Protein AF-A0A3B0SL42-F1 (afdb_monomer_lite)

pLDDT: mean 83.55, std 9.07, range [54.0, 93.94]

Secondary structure (DSSP, 8-state):
------HHHHHHHHHHHHHHHHHHHHIIIIIHHHHHHHHHHHHHHT--PPPHHHHHHHHHHIIIIIHHHHHHHHHHHHHHHHH-

Radius of gyration: 17.85 Å; chains: 1; bounding box: 34×19×51 Å

Organism: NCBI:txid652676

Sequence (84 aa):
MQLTFSLYSVAGLLIMMGLGLIVLGIYQRWLYPTMRRRHEKAKVTGSHGRDPADIRLVFKSLALLVLPTLGFLYGDPVLTSFFG

Structure (mmCIF, N/CA/C/O backbone):
data_AF-A0A3B0SL42-F1
#
_entry.id   AF-A0A3B0SL42-F1
#
loop_
_atom_site.group_PDB
_atom_site.id
_atom_site.type_symbol
_atom_site.label_atom_id
_atom_s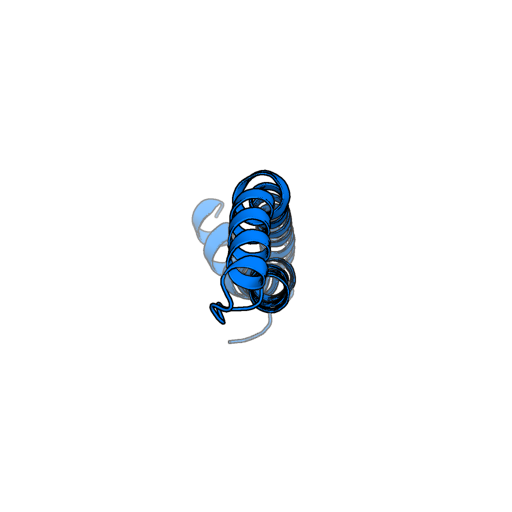ite.label_alt_id
_atom_site.label_comp_id
_atom_site.label_asym_id
_atom_site.label_entity_id
_atom_site.label_seq_id
_atom_site.pdbx_PDB_ins_code
_atom_site.Cartn_x
_atom_site.Cartn_y
_atom_site.Cartn_z
_atom_site.occupancy
_atom_site.B_iso_or_equiv
_atom_site.auth_seq_id
_atom_site.auth_comp_id
_atom_site.auth_asym_id
_atom_site.auth_atom_id
_atom_site.pdbx_PDB_model_num
ATOM 1 N N . MET A 1 1 ? -3.509 -5.169 -24.624 1.00 54.00 1 MET A N 1
ATOM 2 C CA . MET A 1 1 ? -2.355 -4.641 -23.869 1.00 54.00 1 MET A CA 1
ATOM 3 C C . MET A 1 1 ? -1.280 -5.714 -23.924 1.00 54.00 1 MET A C 1
ATOM 5 O O . MET A 1 1 ? -1.490 -6.777 -23.355 1.00 54.00 1 MET A O 1
ATOM 9 N N . GLN A 1 2 ? -0.236 -5.534 -24.735 1.00 58.88 2 GLN A N 1
ATOM 10 C CA . GLN A 1 2 ? 0.887 -6.476 -24.731 1.00 58.88 2 GLN A CA 1
ATOM 11 C C . GLN A 1 2 ? 1.672 -6.254 -23.433 1.00 58.88 2 GLN A C 1
ATOM 13 O O . GLN A 1 2 ? 1.958 -5.114 -23.086 1.00 58.88 2 GLN A O 1
ATOM 18 N N . LEU A 1 3 ? 1.961 -7.329 -22.698 1.00 61.34 3 LEU A N 1
ATOM 19 C CA . LEU A 1 3 ? 2.829 -7.291 -21.521 1.00 61.34 3 LEU A CA 1
ATOM 20 C C . LEU A 1 3 ? 4.278 -7.202 -22.004 1.00 61.34 3 LEU A C 1
ATOM 22 O O . LEU A 1 3 ? 4.946 -8.217 -22.197 1.00 61.34 3 LEU A O 1
ATOM 26 N N . THR A 1 4 ? 4.737 -5.984 -22.274 1.00 65.31 4 THR A N 1
ATOM 27 C CA . THR A 1 4 ? 6.127 -5.707 -22.627 1.00 65.31 4 THR A CA 1
ATOM 28 C C . THR A 1 4 ? 6.959 -5.645 -21.352 1.00 65.31 4 THR A C 1
ATOM 30 O O . THR A 1 4 ? 6.788 -4.769 -20.511 1.00 65.31 4 THR A O 1
ATOM 33 N N . PHE A 1 5 ? 7.876 -6.597 -21.185 1.00 73.00 5 PHE A N 1
ATOM 34 C CA . PHE A 1 5 ? 8.874 -6.532 -20.120 1.00 73.00 5 PHE A CA 1
ATOM 35 C C . PHE A 1 5 ? 9.911 -5.459 -20.471 1.00 73.00 5 PHE A C 1
ATOM 37 O O . PHE A 1 5 ? 10.911 -5.746 -21.127 1.00 73.00 5 PHE A O 1
ATOM 44 N N . SER A 1 6 ? 9.650 -4.215 -20.062 1.00 84.56 6 SER A N 1
ATOM 45 C CA . SER A 1 6 ? 10.562 -3.079 -20.234 1.00 84.56 6 SER A CA 1
ATOM 46 C C . SER A 1 6 ? 11.238 -2.687 -18.918 1.00 84.56 6 SER A C 1
ATOM 48 O O . SER A 1 6 ? 10.717 -2.939 -17.827 1.00 84.56 6 SER A O 1
ATOM 50 N N . LEU A 1 7 ? 12.391 -2.015 -19.014 1.00 87.62 7 LEU A N 1
ATOM 51 C CA . LEU A 1 7 ? 13.095 -1.480 -17.844 1.00 87.62 7 LEU A CA 1
ATOM 52 C C . LEU A 1 7 ? 12.212 -0.490 -17.059 1.00 87.62 7 LEU A C 1
ATOM 54 O O . LEU A 1 7 ? 12.225 -0.487 -15.829 1.00 87.62 7 LEU A O 1
ATOM 58 N N . TYR A 1 8 ? 11.396 0.301 -17.764 1.00 86.94 8 TYR A N 1
ATOM 59 C CA . TYR A 1 8 ? 10.455 1.254 -17.173 1.00 86.94 8 TYR A CA 1
ATOM 60 C C . TYR A 1 8 ? 9.286 0.565 -16.457 1.00 86.94 8 TYR A C 1
ATOM 62 O O . TYR A 1 8 ? 8.893 1.004 -15.380 1.00 86.94 8 TYR A O 1
ATOM 70 N N . SER A 1 9 ? 8.784 -0.560 -16.972 1.00 86.12 9 SER A N 1
ATOM 71 C CA . SER A 1 9 ? 7.762 -1.367 -16.281 1.00 86.12 9 SER A CA 1
ATOM 72 C C . SER A 1 9 ? 8.278 -1.885 -14.937 1.00 86.12 9 SER A C 1
ATOM 74 O O . SER A 1 9 ? 7.591 -1.821 -13.917 1.00 86.12 9 SER A O 1
ATOM 76 N N . VAL A 1 10 ?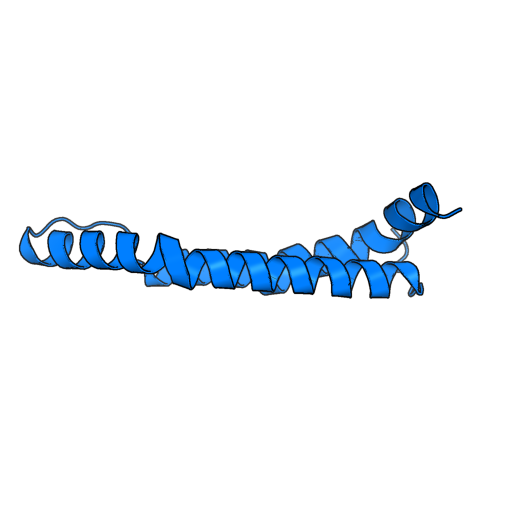 9.529 -2.358 -14.913 1.00 88.69 10 VAL A N 1
ATOM 77 C CA . VAL A 1 10 ? 10.185 -2.830 -13.685 1.00 88.69 10 VAL A CA 1
ATOM 78 C C . VAL A 1 10 ? 10.454 -1.669 -12.724 1.00 88.69 10 VAL A C 1
ATOM 80 O O . VAL A 1 10 ? 10.186 -1.790 -11.529 1.00 88.69 10 VAL A O 1
ATOM 83 N N . ALA A 1 11 ? 10.923 -0.524 -13.226 1.00 89.81 11 ALA A N 1
ATOM 84 C CA . ALA A 1 11 ? 11.125 0.672 -12.410 1.00 89.81 11 ALA A CA 1
ATOM 85 C C . ALA A 1 11 ? 9.807 1.169 -11.788 1.00 89.81 11 ALA A C 1
ATOM 87 O O . ALA A 1 11 ? 9.755 1.439 -10.587 1.00 89.81 11 ALA A O 1
ATOM 88 N N . GLY A 1 12 ? 8.724 1.218 -12.569 1.00 89.06 12 GLY A N 1
ATOM 89 C CA . GLY A 1 12 ? 7.389 1.589 -12.099 1.00 89.06 12 GLY A CA 1
ATOM 90 C C . GLY A 1 12 ? 6.856 0.647 -11.018 1.00 89.06 12 GLY A C 1
ATOM 91 O O . GLY A 1 12 ? 6.322 1.113 -10.008 1.00 89.06 12 GLY A O 1
ATOM 92 N N . LEU A 1 13 ? 7.072 -0.667 -11.169 1.00 92.00 13 LEU A N 1
ATOM 93 C CA . LEU A 1 13 ? 6.755 -1.663 -10.140 1.00 92.00 13 LEU A CA 1
ATOM 94 C C . LEU A 1 13 ? 7.497 -1.360 -8.835 1.00 92.00 13 LEU A C 1
ATOM 96 O O . LEU A 1 13 ? 6.867 -1.298 -7.779 1.00 92.00 13 LEU A O 1
ATOM 100 N N . LEU A 1 14 ? 8.817 -1.152 -8.892 1.00 92.44 14 LEU A N 1
ATOM 101 C CA . LEU A 1 14 ? 9.635 -0.902 -7.701 1.00 92.44 14 LEU A CA 1
ATOM 102 C C . LEU A 1 14 ? 9.236 0.397 -6.988 1.00 92.44 14 LEU A C 1
ATOM 104 O O . LEU A 1 14 ? 9.130 0.411 -5.759 1.00 92.44 14 LEU A O 1
ATOM 108 N N . ILE A 1 15 ? 8.956 1.463 -7.743 1.00 92.62 15 ILE A N 1
ATOM 109 C CA . ILE A 1 15 ? 8.502 2.751 -7.195 1.00 92.62 15 ILE A CA 1
ATOM 110 C C . ILE A 1 15 ? 7.162 2.582 -6.471 1.00 92.62 15 ILE A C 1
ATOM 112 O O . ILE A 1 15 ? 7.025 2.986 -5.313 1.00 92.62 15 ILE A O 1
ATOM 116 N N . MET A 1 16 ? 6.179 1.948 -7.117 1.00 93.06 16 MET A N 1
ATOM 117 C CA . MET A 1 16 ? 4.860 1.750 -6.509 1.00 93.06 16 MET A CA 1
ATOM 118 C C . MET A 1 16 ? 4.890 0.760 -5.345 1.00 93.06 16 MET A C 1
ATOM 120 O O . MET A 1 16 ? 4.149 0.934 -4.378 1.00 93.06 16 MET A O 1
ATOM 124 N N . MET A 1 17 ? 5.781 -0.232 -5.378 1.00 92.12 17 MET A N 1
ATOM 125 C CA . MET A 1 17 ? 6.031 -1.115 -4.239 1.00 92.12 17 MET A CA 1
ATOM 126 C C . MET A 1 17 ? 6.599 -0.341 -3.045 1.00 92.12 17 MET A C 1
ATOM 128 O O . MET A 1 17 ? 6.118 -0.511 -1.923 1.00 92.12 17 MET A O 1
ATOM 132 N N . GLY A 1 18 ? 7.560 0.557 -3.278 1.00 93.31 18 GLY A N 1
ATOM 133 C CA . GLY A 1 18 ? 8.079 1.457 -2.247 1.00 93.31 18 GLY A CA 1
ATOM 134 C C . GLY A 1 18 ? 6.983 2.336 -1.637 1.00 93.31 18 GLY A C 1
ATOM 135 O O . GLY A 1 18 ? 6.852 2.405 -0.413 1.00 93.31 18 GLY A O 1
ATOM 136 N N . LEU A 1 19 ? 6.131 2.937 -2.474 1.00 92.75 19 LEU A N 1
ATOM 137 C CA . LEU A 1 19 ? 4.974 3.717 -2.018 1.00 92.75 19 LEU A CA 1
ATOM 138 C C . LEU A 1 19 ? 3.989 2.874 -1.200 1.00 92.75 19 LEU A C 1
ATOM 140 O O . LEU A 1 19 ? 3.527 3.320 -0.148 1.00 92.75 19 LEU A O 1
ATOM 144 N N . GLY A 1 20 ? 3.711 1.641 -1.62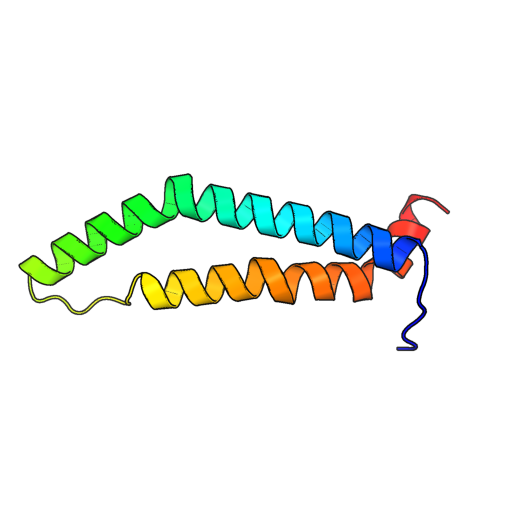7 1.00 90.62 20 GLY A N 1
ATOM 145 C CA . GLY A 1 20 ? 2.881 0.700 -0.878 1.00 90.62 20 GLY A CA 1
ATOM 146 C C . GLY A 1 20 ? 3.414 0.441 0.532 1.00 90.62 20 GLY A C 1
ATOM 147 O O . GLY A 1 20 ? 2.659 0.509 1.505 1.00 90.62 20 GLY A O 1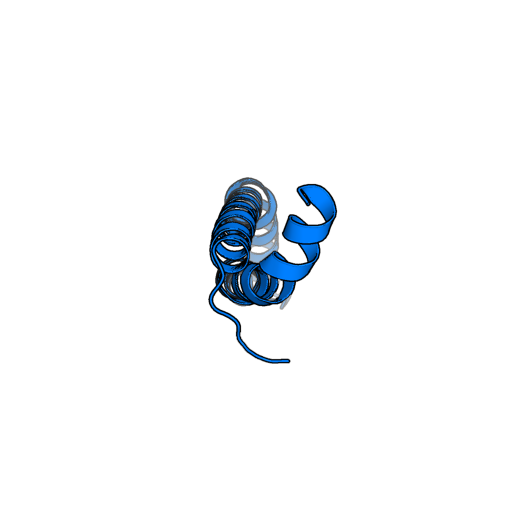
ATOM 148 N N . LEU A 1 21 ? 4.724 0.225 0.674 1.00 92.12 21 LEU A N 1
ATOM 149 C CA . LEU A 1 21 ? 5.363 0.046 1.982 1.00 92.12 21 LEU A CA 1
ATOM 150 C C . LEU A 1 21 ? 5.255 1.296 2.863 1.00 92.12 21 LEU A C 1
ATOM 152 O O . LEU A 1 21 ? 4.974 1.170 4.057 1.00 92.12 21 LEU A O 1
ATOM 156 N N . ILE A 1 22 ? 5.416 2.492 2.290 1.00 93.94 22 ILE A N 1
ATOM 157 C CA . ILE A 1 22 ? 5.253 3.760 3.019 1.00 93.94 22 ILE A CA 1
ATOM 158 C C . ILE A 1 22 ? 3.820 3.896 3.543 1.00 93.94 22 ILE A C 1
ATOM 160 O O . ILE A 1 22 ? 3.624 4.180 4.727 1.00 93.94 22 ILE A O 1
ATOM 164 N N . VAL A 1 23 ? 2.813 3.634 2.704 1.00 89.69 23 VAL A N 1
ATOM 165 C CA . VAL A 1 23 ? 1.394 3.671 3.103 1.00 89.69 23 VAL A CA 1
ATOM 166 C C . VAL A 1 23 ? 1.117 2.677 4.232 1.00 89.69 23 VAL A C 1
ATOM 168 O O . VAL A 1 23 ? 0.454 3.020 5.213 1.00 89.69 23 VAL A O 1
ATOM 171 N N . LEU A 1 24 ? 1.672 1.466 4.144 1.00 90.31 24 LEU A N 1
ATOM 172 C CA . LEU A 1 24 ? 1.591 0.460 5.205 1.00 90.31 24 LEU A CA 1
ATOM 173 C C . LEU A 1 24 ? 2.249 0.933 6.506 1.00 90.31 24 LEU A C 1
ATOM 175 O O . LEU A 1 24 ? 1.678 0.745 7.583 1.00 90.31 24 LEU A O 1
ATOM 179 N N . GLY A 1 25 ? 3.414 1.575 6.416 1.00 90.56 25 GLY A N 1
ATOM 180 C CA . GLY A 1 25 ? 4.112 2.163 7.557 1.00 90.56 25 GLY A CA 1
ATOM 181 C C . GLY A 1 25 ? 3.290 3.261 8.234 1.00 90.56 25 GLY A C 1
ATOM 182 O O . GLY A 1 25 ? 3.119 3.244 9.455 1.00 90.56 25 GLY A O 1
ATOM 183 N N . ILE A 1 26 ? 2.698 4.167 7.450 1.00 91.12 26 ILE A N 1
ATOM 184 C CA . ILE A 1 26 ? 1.797 5.216 7.952 1.00 91.12 26 ILE A CA 1
ATOM 185 C C . ILE A 1 26 ? 0.571 4.586 8.619 1.00 91.12 26 ILE A C 1
ATOM 187 O O . ILE A 1 26 ? 0.209 4.971 9.735 1.00 91.12 26 ILE A O 1
ATOM 191 N N . TYR A 1 27 ? -0.038 3.580 7.986 1.00 89.19 27 TYR A N 1
ATOM 192 C CA . TYR A 1 27 ? -1.181 2.871 8.553 1.00 89.19 27 TYR A CA 1
ATOM 193 C C . TYR A 1 27 ? -0.839 2.251 9.914 1.00 89.19 27 TYR A C 1
ATOM 195 O O . TYR A 1 27 ? -1.573 2.449 10.881 1.00 89.19 27 TYR A O 1
ATOM 203 N N . GLN A 1 28 ? 0.290 1.546 10.022 1.00 88.88 28 GLN A N 1
ATOM 204 C CA . GLN A 1 28 ? 0.714 0.914 11.274 1.00 88.88 28 GLN A CA 1
ATOM 205 C C . GLN A 1 28 ? 1.030 1.934 12.372 1.00 88.88 28 GLN A C 1
ATOM 207 O O . GLN A 1 28 ? 0.690 1.709 13.534 1.00 88.88 28 GLN A O 1
ATOM 212 N N . ARG A 1 29 ? 1.663 3.053 12.009 1.00 90.31 29 ARG A N 1
ATOM 213 C CA . ARG A 1 29 ? 2.110 4.082 12.953 1.00 90.31 29 ARG A CA 1
ATOM 214 C C . ARG A 1 29 ? 0.954 4.950 13.463 1.00 90.31 29 ARG A C 1
ATOM 216 O O . ARG A 1 29 ? 0.942 5.277 14.646 1.00 90.31 29 ARG A O 1
ATOM 223 N N . TRP A 1 30 ? -0.012 5.300 12.608 1.00 89.38 30 TRP A N 1
ATOM 224 C CA . TRP A 1 30 ? -1.028 6.323 12.913 1.00 89.38 30 TRP A CA 1
ATOM 225 C C . TRP A 1 30 ? -2.465 5.783 12.943 1.00 89.38 30 TRP A C 1
ATOM 227 O O . TRP A 1 30 ? -3.214 6.047 13.889 1.00 89.38 30 TRP A O 1
ATOM 237 N N . LEU A 1 31 ? -2.875 5.004 11.935 1.00 84.31 31 LEU A N 1
ATOM 238 C CA . LEU A 1 31 ? -4.264 4.533 11.824 1.00 84.31 31 LEU A CA 1
ATOM 239 C C . LEU A 1 31 ? -4.546 3.344 12.748 1.00 84.31 31 LEU A C 1
ATOM 241 O O . LEU A 1 31 ? -5.558 3.338 13.450 1.00 84.31 31 LEU A O 1
ATOM 245 N N . TYR A 1 32 ? -3.647 2.361 12.787 1.00 85.44 32 TYR A N 1
ATOM 246 C CA . TYR A 1 32 ? -3.810 1.154 13.590 1.00 85.44 32 TYR A CA 1
ATOM 247 C C . TYR A 1 32 ? -4.008 1.421 15.092 1.00 85.44 32 TYR A C 1
ATOM 249 O O . TYR A 1 32 ? -4.968 0.878 15.642 1.00 85.44 32 TYR A O 1
ATOM 257 N N . PRO A 1 33 ? -3.201 2.256 15.786 1.00 86.25 33 PRO A N 1
ATOM 258 C CA . PRO A 1 33 ? -3.431 2.518 17.210 1.00 86.25 33 PRO A CA 1
ATOM 259 C C . PRO A 1 33 ? -4.795 3.170 17.467 1.00 86.25 33 PRO A C 1
ATOM 261 O O . PRO A 1 33 ? -5.460 2.848 18.452 1.00 86.25 33 PRO A O 1
ATOM 264 N N . THR A 1 34 ? -5.253 4.033 16.559 1.00 85.12 34 THR A N 1
ATOM 265 C CA . THR A 1 34 ? -6.562 4.690 16.657 1.00 85.12 34 THR A CA 1
ATOM 266 C C . THR A 1 34 ? -7.706 3.688 16.486 1.00 85.12 34 THR A C 1
ATOM 268 O O . THR A 1 34 ? -8.640 3.668 17.289 1.00 85.12 34 THR A O 1
ATOM 271 N N . MET A 1 35 ? -7.625 2.816 15.476 1.00 81.81 35 MET A N 1
ATOM 272 C CA . MET A 1 35 ? -8.625 1.770 15.228 1.00 81.81 35 MET A CA 1
ATOM 273 C C . MET A 1 35 ? -8.652 0.730 16.349 1.00 81.81 35 MET A C 1
ATOM 275 O O . MET A 1 35 ? -9.729 0.349 16.803 1.00 81.81 35 MET A O 1
ATOM 279 N N . ARG A 1 36 ? -7.478 0.332 16.852 1.00 84.06 36 ARG A N 1
ATOM 280 C CA . ARG A 1 36 ? -7.346 -0.600 17.974 1.00 84.06 36 ARG A CA 1
ATOM 281 C C . ARG A 1 36 ? -8.038 -0.067 19.227 1.00 84.06 36 ARG A C 1
ATOM 283 O O . ARG A 1 36 ? -8.862 -0.775 19.792 1.00 84.06 36 ARG A O 1
ATOM 290 N N . ARG A 1 37 ? -7.779 1.188 19.612 1.00 83.69 37 ARG A N 1
ATOM 291 C CA . ARG A 1 37 ? -8.428 1.821 20.777 1.00 83.69 37 ARG A CA 1
ATOM 292 C C . ARG A 1 37 ? -9.951 1.873 20.636 1.00 83.69 37 ARG A C 1
ATOM 294 O O . ARG A 1 37 ? -10.668 1.619 21.599 1.00 83.69 37 ARG A O 1
ATOM 301 N N . ARG A 1 38 ? -10.458 2.179 19.435 1.00 80.94 38 ARG A N 1
ATOM 302 C CA . ARG A 1 38 ? -11.905 2.180 19.155 1.00 80.94 38 ARG A CA 1
ATOM 303 C C . ARG A 1 38 ? -12.503 0.780 19.264 1.00 80.94 38 ARG A C 1
ATOM 305 O O . ARG A 1 38 ? -13.563 0.634 19.857 1.00 80.94 38 ARG A O 1
ATOM 312 N N . HIS A 1 39 ? -11.819 -0.231 18.738 1.00 79.88 39 HIS A N 1
ATOM 313 C CA . HIS A 1 39 ? -12.276 -1.617 18.787 1.00 79.88 39 HIS A CA 1
ATOM 314 C C . HIS A 1 39 ? -12.231 -2.197 20.211 1.00 79.88 39 HIS A C 1
ATOM 316 O O . HIS A 1 39 ? -13.175 -2.858 20.630 1.00 79.88 39 HIS A O 1
ATOM 322 N N . GLU A 1 40 ? -11.191 -1.892 20.992 1.00 79.88 40 GLU A N 1
ATOM 323 C CA . GLU A 1 40 ? -11.116 -2.256 22.414 1.00 79.88 40 GLU A CA 1
ATOM 324 C C . GLU A 1 40 ? -12.253 -1.603 23.219 1.00 79.88 40 GLU A C 1
ATOM 326 O O . GLU A 1 40 ? -12.922 -2.284 23.992 1.00 79.88 40 GLU A O 1
ATOM 331 N N . LYS A 1 41 ? -12.556 -0.320 22.975 1.00 77.88 41 LYS A N 1
ATOM 332 C CA . LYS A 1 41 ? -13.701 0.361 23.604 1.00 77.88 41 LYS A CA 1
ATOM 333 C C . LYS A 1 41 ? -15.042 -0.253 23.184 1.00 77.88 41 LYS A C 1
ATOM 335 O O . LYS A 1 41 ? -15.918 -0.443 24.024 1.00 77.88 41 LYS A O 1
ATOM 340 N N . ALA A 1 42 ? -15.185 -0.601 21.905 1.00 75.44 42 ALA A N 1
ATOM 341 C CA . ALA A 1 42 ? -16.399 -1.200 21.361 1.00 75.44 42 ALA A CA 1
ATOM 342 C C . ALA A 1 42 ? -16.724 -2.548 22.030 1.00 75.44 42 ALA A C 1
ATOM 344 O O . ALA A 1 42 ? -17.861 -2.746 22.461 1.00 75.44 42 ALA A O 1
ATOM 345 N N . LYS A 1 43 ? -15.704 -3.398 22.251 1.00 71.38 43 LYS A N 1
ATOM 346 C CA . LYS A 1 43 ? -15.828 -4.668 22.995 1.00 71.38 43 LYS A CA 1
ATOM 347 C C . LYS A 1 43 ? -16.389 -4.482 24.403 1.00 71.38 43 LYS A C 1
ATOM 349 O O . LYS A 1 43 ? -17.262 -5.239 24.805 1.00 71.38 43 LYS A O 1
ATOM 354 N N . VAL A 1 44 ? -15.918 -3.468 25.130 1.00 76.50 44 VAL A N 1
ATOM 355 C CA . VAL A 1 44 ? -16.367 -3.189 26.508 1.00 76.50 44 VAL A CA 1
ATOM 356 C C . VAL A 1 44 ? -17.807 -2.660 26.537 1.00 76.50 44 VAL A C 1
ATOM 358 O O . VAL A 1 44 ? -18.547 -2.930 27.473 1.00 76.50 44 VAL A O 1
ATOM 361 N N . THR A 1 45 ? -18.223 -1.937 25.496 1.00 75.81 45 THR A N 1
ATOM 362 C CA . THR A 1 45 ? -19.581 -1.365 25.379 1.00 75.81 45 THR A CA 1
ATOM 363 C C . THR A 1 45 ? -20.612 -2.278 24.704 1.00 75.81 45 THR A C 1
ATOM 365 O O . THR A 1 45 ? -21.753 -1.863 24.533 1.00 75.81 45 THR A O 1
ATOM 368 N N . GLY A 1 46 ? -20.228 -3.484 24.272 1.00 66.31 46 GLY A N 1
ATOM 369 C CA . GLY A 1 46 ? -21.111 -4.390 23.525 1.00 66.31 46 GLY A CA 1
ATOM 370 C C . GLY A 1 46 ? -21.491 -3.899 22.119 1.00 66.31 46 GLY A C 1
ATOM 371 O O . GLY A 1 46 ? -22.444 -4.401 21.533 1.00 66.31 46 GLY A O 1
ATOM 372 N N . SER A 1 47 ? -20.764 -2.926 21.559 1.00 66.31 47 SER A N 1
ATOM 373 C CA . SER A 1 47 ? -21.007 -2.437 20.198 1.00 66.31 47 SER A CA 1
ATOM 374 C C . SER A 1 47 ? -20.180 -3.235 19.185 1.00 66.31 47 SER A C 1
ATOM 376 O O . SER A 1 47 ? -18.955 -3.329 19.279 1.00 66.31 47 SER A O 1
ATOM 378 N N . HIS A 1 48 ? -20.842 -3.834 18.193 1.00 60.03 48 HIS A N 1
ATOM 379 C CA . HIS A 1 48 ? -20.176 -4.580 17.123 1.00 60.03 48 HIS A CA 1
ATOM 380 C C . HIS A 1 48 ? -19.765 -3.631 15.988 1.00 60.03 48 HIS A C 1
ATOM 382 O O . HIS A 1 48 ? -20.557 -3.294 15.112 1.00 60.03 48 HIS A O 1
ATOM 388 N N . GLY A 1 49 ? -18.515 -3.163 16.026 1.00 67.94 49 GLY A N 1
ATOM 389 C CA . GLY A 1 49 ? -17.874 -2.452 14.915 1.00 67.94 49 GLY A CA 1
ATOM 390 C C . GLY A 1 49 ? -17.095 -3.393 13.987 1.00 67.94 49 GLY A C 1
ATOM 391 O O . GLY A 1 49 ? -16.847 -4.546 14.331 1.00 67.94 49 GLY A O 1
ATOM 392 N N . ARG A 1 50 ? -16.656 -2.884 12.826 1.00 70.19 50 ARG A N 1
ATOM 393 C CA . ARG A 1 50 ? -15.766 -3.618 11.902 1.00 70.19 50 ARG A CA 1
ATOM 394 C C . ARG A 1 50 ? -14.463 -4.042 12.590 1.00 70.19 50 ARG A C 1
ATOM 396 O O . ARG A 1 50 ? -13.885 -3.256 13.347 1.00 70.19 50 ARG A O 1
ATOM 403 N N . ASP A 1 51 ? -13.999 -5.255 12.292 1.00 77.81 51 ASP A N 1
ATOM 404 C CA . ASP A 1 51 ? -12.750 -5.791 12.832 1.00 77.81 51 ASP A CA 1
ATOM 405 C C . ASP A 1 51 ? -11.540 -5.034 12.236 1.00 77.81 51 ASP A C 1
ATOM 407 O O . ASP A 1 51 ? -11.407 -4.921 11.011 1.00 77.81 51 ASP A O 1
ATOM 411 N N . PRO A 1 52 ? -10.633 -4.487 13.068 1.00 77.94 52 PRO A N 1
ATOM 412 C CA . PRO A 1 52 ? -9.368 -3.919 12.613 1.00 77.94 52 PRO A CA 1
ATOM 413 C C . PRO A 1 52 ? -8.519 -4.882 11.770 1.00 77.94 52 PRO A C 1
ATOM 415 O O . PRO A 1 52 ? -7.712 -4.411 10.962 1.00 77.94 52 PRO A O 1
ATOM 418 N N . ALA A 1 53 ? -8.665 -6.198 11.955 1.00 80.25 53 ALA A N 1
ATOM 419 C CA . ALA A 1 53 ? -7.968 -7.216 11.174 1.00 80.25 53 ALA A CA 1
ATOM 420 C C . ALA A 1 53 ? -8.389 -7.194 9.696 1.00 80.25 53 ALA A C 1
ATOM 422 O O . ALA A 1 53 ? -7.515 -7.205 8.825 1.00 80.25 53 ALA A O 1
ATOM 423 N N . ASP A 1 54 ? -9.686 -7.053 9.413 1.00 83.94 54 ASP A N 1
ATOM 424 C CA . ASP A 1 54 ? -10.212 -6.972 8.044 1.00 83.94 54 ASP A CA 1
ATOM 425 C C . ASP A 1 54 ? -9.714 -5.709 7.340 1.00 83.94 54 ASP A C 1
ATOM 427 O O . ASP A 1 54 ? -9.244 -5.745 6.202 1.00 83.94 54 ASP A O 1
ATOM 431 N N . ILE A 1 55 ? -9.741 -4.575 8.048 1.00 85.00 55 ILE A N 1
ATOM 432 C CA . ILE A 1 55 ? -9.251 -3.298 7.516 1.00 85.00 55 ILE A CA 1
ATOM 433 C C . ILE A 1 55 ? -7.755 -3.403 7.207 1.00 85.00 55 ILE A C 1
ATOM 435 O O . ILE A 1 55 ? -7.302 -2.981 6.142 1.00 85.00 55 ILE A O 1
ATOM 439 N N . ARG A 1 56 ? -6.979 -3.998 8.118 1.00 86.88 56 ARG A N 1
ATOM 440 C CA . ARG A 1 56 ? -5.550 -4.232 7.904 1.00 86.88 56 ARG A CA 1
ATOM 441 C C . ARG A 1 56 ? -5.311 -5.109 6.679 1.00 86.88 56 ARG A C 1
ATOM 443 O O . ARG A 1 56 ? -4.400 -4.794 5.918 1.00 86.88 56 ARG A O 1
ATOM 450 N N . LEU A 1 57 ? -6.088 -6.179 6.495 1.00 88.50 57 LEU A N 1
ATOM 451 C CA . LEU A 1 57 ? -5.975 -7.068 5.339 1.00 88.50 57 LEU A CA 1
ATOM 452 C C . LEU A 1 57 ? -6.168 -6.280 4.040 1.00 88.50 57 LEU A C 1
ATOM 454 O O . LEU A 1 57 ? -5.300 -6.334 3.177 1.00 88.50 57 LEU A O 1
ATOM 458 N N . VAL A 1 58 ? -7.229 -5.473 3.946 1.00 88.88 58 VAL A N 1
ATOM 459 C CA . VAL A 1 58 ? -7.517 -4.635 2.769 1.00 88.88 58 VAL A CA 1
ATOM 460 C C . VAL A 1 58 ? -6.358 -3.688 2.456 1.00 88.88 58 VAL A C 1
ATOM 462 O O . VAL A 1 58 ? -5.892 -3.643 1.318 1.00 88.88 58 VAL A O 1
ATOM 465 N N . PHE A 1 59 ? -5.843 -2.974 3.463 1.00 88.19 59 PHE A N 1
ATOM 466 C CA . PHE A 1 59 ? -4.693 -2.084 3.278 1.00 88.19 59 PHE A CA 1
ATOM 467 C C . PHE A 1 59 ? -3.440 -2.841 2.833 1.00 88.19 59 PHE A C 1
ATOM 469 O O . PHE A 1 59 ? -2.712 -2.358 1.969 1.00 88.19 59 PHE A O 1
ATOM 476 N N . LYS A 1 60 ? -3.198 -4.037 3.382 1.00 90.00 60 LYS A N 1
ATOM 477 C CA . LYS A 1 60 ? -2.071 -4.887 2.985 1.00 90.00 60 LYS A CA 1
ATOM 478 C C . LYS A 1 60 ? -2.187 -5.326 1.526 1.00 90.00 60 LYS A C 1
ATOM 480 O O . LYS A 1 60 ? -1.208 -5.226 0.793 1.00 90.00 60 LYS A O 1
ATOM 485 N N . SER A 1 61 ? -3.369 -5.773 1.109 1.00 90.69 61 SER A N 1
ATOM 486 C CA . SER A 1 61 ? -3.649 -6.212 -0.261 1.00 90.69 61 SER A CA 1
ATOM 487 C C . SER A 1 61 ? -3.503 -5.066 -1.259 1.00 90.69 61 SER A C 1
ATOM 489 O O . SER A 1 61 ? -2.860 -5.221 -2.296 1.00 90.69 61 SER A O 1
ATOM 491 N N . LEU A 1 62 ? -4.041 -3.890 -0.930 1.00 89.44 62 LEU A N 1
ATOM 492 C CA . LEU A 1 62 ? -3.907 -2.701 -1.771 1.00 89.44 62 LEU A CA 1
ATOM 493 C C . LEU A 1 62 ? -2.441 -2.277 -1.906 1.00 89.44 62 LEU A C 1
ATOM 495 O O . LEU A 1 62 ? -1.963 -2.047 -3.014 1.00 89.44 62 LEU A O 1
ATOM 499 N N . ALA A 1 63 ? -1.716 -2.221 -0.791 1.00 89.56 63 ALA A N 1
ATOM 500 C CA . ALA A 1 63 ? -0.335 -1.758 -0.760 1.00 89.56 63 ALA A CA 1
ATOM 501 C C . ALA A 1 63 ? 0.661 -2.723 -1.416 1.00 89.56 63 ALA A C 1
ATOM 503 O O . ALA A 1 63 ? 1.575 -2.273 -2.098 1.00 89.56 63 ALA A O 1
ATOM 504 N N . LEU A 1 64 ? 0.514 -4.033 -1.205 1.00 91.00 64 LEU A N 1
ATOM 505 C CA . LEU A 1 64 ? 1.503 -5.025 -1.646 1.00 91.00 64 LEU A CA 1
ATOM 506 C C . LEU A 1 64 ? 1.151 -5.707 -2.965 1.00 91.00 64 LEU A C 1
ATOM 508 O O . LEU A 1 64 ? 2.008 -6.372 -3.537 1.00 91.00 64 LEU A O 1
ATOM 512 N N . LEU A 1 65 ? -0.090 -5.581 -3.435 1.00 90.81 65 LEU A N 1
ATOM 513 C CA . LEU A 1 65 ? -0.561 -6.311 -4.610 1.00 90.81 65 LEU A CA 1
ATOM 514 C C . LEU A 1 65 ? -1.112 -5.356 -5.665 1.00 90.81 65 LEU A C 1
ATOM 516 O O . LEU A 1 65 ? -0.633 -5.357 -6.795 1.00 90.81 65 LEU A O 1
ATOM 520 N N . VAL A 1 66 ? -2.041 -4.474 -5.293 1.00 91.38 66 VAL A N 1
ATOM 521 C CA . VAL A 1 66 ? -2.664 -3.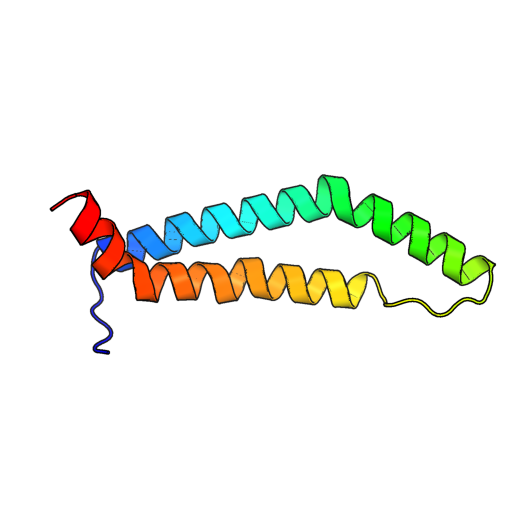543 -6.251 1.00 91.38 66 VAL A CA 1
ATOM 522 C C . VAL A 1 66 ? -1.691 -2.451 -6.695 1.00 91.38 66 VAL A C 1
ATOM 524 O O . VAL A 1 66 ? -1.514 -2.232 -7.886 1.00 91.38 66 VAL A O 1
ATOM 527 N N . LEU A 1 67 ? -1.004 -1.793 -5.765 1.00 90.69 67 LEU A N 1
ATOM 528 C CA . LEU A 1 67 ? -0.047 -0.733 -6.098 1.00 90.69 67 LEU A CA 1
ATOM 529 C C . LEU A 1 67 ? 1.107 -1.222 -6.998 1.00 90.69 67 LEU A C 1
ATOM 531 O O . LEU A 1 67 ? 1.324 -0.611 -8.044 1.00 90.69 67 LEU A O 1
ATOM 535 N N . PRO A 1 68 ? 1.810 -2.328 -6.690 1.00 89.19 68 PRO A N 1
ATOM 536 C CA . PRO A 1 68 ? 2.889 -2.822 -7.547 1.00 89.19 68 PRO A CA 1
ATOM 537 C C . PRO A 1 68 ? 2.408 -3.291 -8.920 1.00 89.19 68 PRO A C 1
ATOM 539 O O . PRO A 1 68 ? 3.084 -3.046 -9.915 1.00 89.19 68 PRO A O 1
ATOM 542 N N . THR A 1 69 ? 1.234 -3.930 -8.998 1.00 90.38 69 THR A N 1
ATOM 543 C CA . THR A 1 69 ? 0.665 -4.350 -10.291 1.00 90.38 69 THR A CA 1
ATOM 544 C C . THR A 1 69 ? 0.284 -3.152 -11.151 1.00 90.38 69 THR A C 1
ATOM 546 O O . THR A 1 69 ? 0.582 -3.149 -12.342 1.00 90.38 69 THR A O 1
ATOM 549 N N . LEU A 1 70 ? -0.278 -2.094 -10.558 1.00 89.38 70 LEU A N 1
ATOM 550 C CA . LEU A 1 70 ? -0.502 -0.827 -11.256 1.00 89.38 70 LEU A CA 1
ATOM 551 C C . LEU A 1 70 ? 0.820 -0.190 -11.704 1.00 89.38 70 LEU A C 1
ATOM 553 O O . LEU A 1 70 ? 0.933 0.234 -12.849 1.00 89.38 70 LEU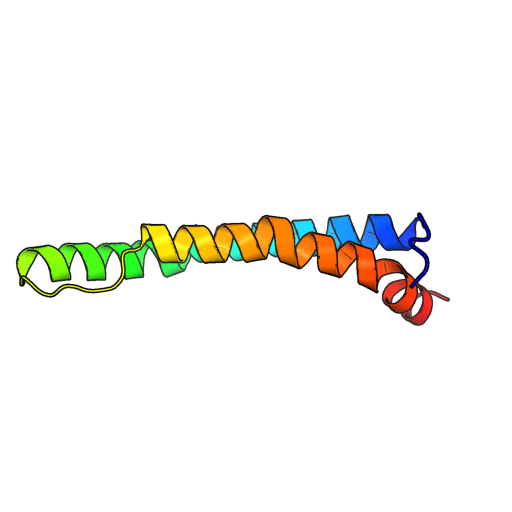 A O 1
ATOM 557 N N . GLY A 1 71 ? 1.838 -0.174 -10.842 1.00 87.06 71 GLY A N 1
ATOM 558 C CA . GLY A 1 71 ? 3.168 0.332 -11.189 1.00 87.06 71 GLY A CA 1
ATOM 559 C C . GLY A 1 71 ? 3.814 -0.418 -12.348 1.00 87.06 71 GLY A C 1
ATOM 560 O O . GLY A 1 71 ? 4.465 0.195 -13.184 1.00 87.06 71 GLY A O 1
ATOM 561 N N . PHE A 1 72 ? 3.589 -1.725 -12.436 1.00 89.25 72 PHE A N 1
ATOM 562 C CA . PHE A 1 72 ? 4.067 -2.533 -13.548 1.00 89.25 72 PHE A CA 1
ATOM 563 C C . PHE A 1 72 ? 3.308 -2.249 -14.848 1.00 89.25 72 PHE A C 1
ATOM 565 O O . PHE A 1 72 ? 3.924 -2.027 -15.884 1.00 89.25 72 PHE A O 1
ATOM 572 N N . LEU A 1 73 ? 1.972 -2.215 -14.792 1.00 88.12 73 LEU A N 1
ATOM 573 C CA . LEU A 1 73 ? 1.121 -2.020 -15.971 1.00 88.12 73 LEU A CA 1
ATOM 574 C C . LEU A 1 73 ? 1.235 -0.616 -16.570 1.00 88.12 73 LEU A C 1
ATOM 576 O O . LEU A 1 73 ? 1.143 -0.458 -17.785 1.00 88.12 73 LEU A O 1
ATOM 580 N N . TYR A 1 74 ? 1.413 0.397 -15.723 1.00 87.50 74 TYR A N 1
ATOM 581 C CA . TYR A 1 74 ? 1.483 1.796 -16.141 1.00 87.50 74 TYR A CA 1
ATOM 582 C C . TYR A 1 74 ? 2.906 2.362 -16.123 1.00 87.50 74 TYR A C 1
ATOM 584 O O . TYR A 1 74 ? 3.106 3.480 -16.587 1.00 87.50 74 TYR A O 1
ATOM 592 N N . GLY A 1 75 ? 3.897 1.613 -15.632 1.00 83.81 75 GLY A N 1
ATOM 593 C CA . GLY A 1 75 ? 5.279 2.081 -15.515 1.00 83.81 75 GLY A CA 1
ATOM 594 C C . GLY A 1 75 ? 5.888 2.490 -16.851 1.00 83.81 75 GLY A C 1
ATOM 595 O O . GLY A 1 75 ? 6.475 3.561 -16.938 1.00 83.81 75 GLY A O 1
ATOM 596 N N . ASP A 1 76 ? 5.685 1.682 -17.893 1.00 83.81 76 ASP A N 1
ATOM 597 C CA . ASP A 1 76 ? 6.181 1.949 -19.248 1.00 83.81 76 ASP A CA 1
ATOM 598 C C . ASP A 1 76 ? 5.582 3.228 -19.862 1.00 83.81 76 ASP A C 1
ATOM 600 O O . ASP A 1 76 ? 6.320 4.194 -20.045 1.00 83.81 76 ASP A O 1
ATOM 604 N N . PRO A 1 77 ? 4.254 3.336 -20.095 1.00 83.62 77 PRO A N 1
ATOM 605 C CA . PRO A 1 77 ? 3.690 4.519 -20.747 1.00 83.62 77 PRO A CA 1
ATOM 606 C C . PRO A 1 77 ? 3.919 5.805 -19.945 1.00 83.62 77 PRO A C 1
ATOM 608 O O . PRO A 1 77 ? 4.124 6.866 -20.531 1.00 83.62 77 PRO A O 1
ATOM 611 N N . VAL A 1 78 ? 3.901 5.724 -18.611 1.00 84.62 78 VAL A N 1
ATOM 612 C CA . VAL A 1 78 ? 4.103 6.889 -17.748 1.00 84.62 78 VAL A CA 1
ATOM 613 C C . VAL A 1 78 ? 5.562 7.325 -17.792 1.00 84.62 78 VAL A C 1
ATOM 615 O O . VAL A 1 78 ? 5.837 8.452 -18.188 1.00 84.62 78 VAL A O 1
ATOM 618 N N . LEU A 1 79 ? 6.515 6.463 -17.435 1.00 83.50 79 LEU A N 1
ATOM 619 C CA . LEU A 1 79 ? 7.917 6.879 -17.341 1.00 83.50 79 LEU A CA 1
ATOM 620 C C . LEU A 1 79 ? 8.503 7.240 -18.706 1.00 83.50 79 LEU A C 1
ATOM 622 O O . LEU A 1 79 ? 9.273 8.193 -18.787 1.00 83.50 79 LEU A O 1
ATOM 626 N N . THR A 1 80 ? 8.098 6.561 -19.780 1.00 84.62 80 THR A N 1
ATOM 627 C CA . THR A 1 80 ? 8.514 6.949 -21.132 1.00 84.62 80 THR A CA 1
ATOM 628 C C . THR A 1 80 ? 7.996 8.338 -21.505 1.00 84.62 80 THR A C 1
ATOM 630 O O . THR A 1 80 ? 8.744 9.097 -22.098 1.00 84.62 80 THR A O 1
ATOM 633 N N . SER A 1 81 ? 6.779 8.726 -21.100 1.00 85.00 81 SER A N 1
ATOM 634 C CA . SER A 1 81 ? 6.265 10.086 -21.351 1.00 85.00 81 SER A CA 1
ATOM 635 C C . SER A 1 81 ? 6.962 11.194 -20.548 1.00 85.00 81 SER A C 1
ATOM 637 O O . SER A 1 81 ? 6.908 12.356 -20.935 1.00 85.00 81 SER A O 1
ATOM 639 N N . PHE A 1 82 ? 7.588 10.851 -19.417 1.00 80.06 82 PHE A N 1
ATOM 640 C CA . PHE A 1 82 ? 8.283 11.812 -18.555 1.00 80.06 82 PHE A CA 1
ATOM 641 C C . PHE A 1 82 ? 9.775 11.959 -18.887 1.00 80.06 82 PHE A C 1
ATOM 643 O O . PHE A 1 82 ? 10.345 13.015 -18.619 1.00 80.06 82 PHE A O 1
ATOM 650 N N . PHE A 1 83 ? 10.414 10.905 -19.406 1.00 75.88 83 PHE A N 1
ATOM 651 C CA . PHE A 1 83 ? 11.866 10.843 -19.619 1.00 75.88 83 PHE A CA 1
ATOM 652 C C . PHE A 1 83 ? 12.295 10.665 -21.085 1.00 75.88 83 PHE A C 1
ATOM 654 O O . PHE A 1 83 ? 13.497 10.702 -21.352 1.00 75.88 83 PHE A O 1
ATOM 661 N N . GLY A 1 84 ? 11.355 10.435 -22.004 1.00 62.69 84 GLY A N 1
ATOM 662 C CA . GLY A 1 84 ? 11.575 10.376 -23.454 1.00 62.69 84 GLY A CA 1
ATOM 663 C C . GLY A 1 84 ? 11.009 11.599 -24.156 1.00 62.69 84 GLY A C 1
ATOM 664 O O . GLY A 1 84 ? 11.592 11.968 -25.196 1.00 62.69 84 GLY A O 1
#

Foldseek 3Di:
DDQDPDPQLVVLLVVLLVVLVVQLVCCVVPVLVVVVVVVVVCVVVVHDDDDPVVVNVVSNCCSRPVRSVCSNVCRVVVVVVVPD